Protein AF-A0A6H9KBH9-F1 (afdb_monomer_lite)

Foldseek 3Di:
DPCPDLVNLVVLLVVLVVVVVDPPDDPVNVVVSVVSNVVSVVSSVVVVVVVVVVVVVVVD

Structure (mmCIF, N/CA/C/O backbone):
data_AF-A0A6H9KBH9-F1
#
_entry.id   AF-A0A6H9KBH9-F1
#
loop_
_atom_site.group_PDB
_atom_site.id
_atom_site.type_symbol
_atom_site.label_atom_id
_atom_site.label_alt_id
_atom_site.label_comp_id
_atom_site.label_asym_id
_atom_site.label_entity_id
_atom_site.label_seq_id
_atom_site.pdbx_PDB_ins_code
_atom_site.Cartn_x
_atom_site.Cartn_y
_atom_site.Cartn_z
_atom_site.occupancy
_atom_site.B_iso_or_equiv
_atom_site.auth_seq_id
_atom_site.auth_comp_id
_atom_site.auth_asym_id
_atom_site.auth_atom_id
_atom_site.pdbx_PDB_model_num
ATOM 1 N N . MET A 1 1 ? 4.370 -13.609 10.751 1.00 40.00 1 MET A N 1
ATOM 2 C CA . MET A 1 1 ? 4.179 -13.246 9.328 1.00 40.00 1 MET A CA 1
ATOM 3 C C . MET A 1 1 ? 3.004 -12.269 9.217 1.00 40.00 1 MET A C 1
ATOM 5 O O . MET A 1 1 ? 1.867 -12.714 9.214 1.00 40.00 1 MET A O 1
ATOM 9 N N . LYS A 1 2 ? 3.247 -10.948 9.200 1.00 48.66 2 LYS A N 1
ATOM 10 C CA . LYS A 1 2 ? 2.212 -9.888 9.113 1.00 48.66 2 LYS A CA 1
ATOM 11 C C . LYS A 1 2 ? 1.999 -9.430 7.658 1.00 48.66 2 LYS A C 1
ATOM 13 O O . LYS A 1 2 ? 2.022 -8.248 7.364 1.00 48.66 2 LYS A O 1
ATOM 18 N N . LYS A 1 3 ? 1.799 -10.366 6.725 1.00 53.09 3 LYS A N 1
ATOM 19 C CA . LYS A 1 3 ? 1.838 -10.093 5.271 1.00 53.09 3 LYS A CA 1
ATOM 20 C C . LYS A 1 3 ? 0.803 -9.066 4.761 1.00 53.09 3 LYS A C 1
ATOM 22 O O . LYS A 1 3 ? 0.924 -8.620 3.633 1.00 53.09 3 LYS A O 1
ATOM 27 N N . ASN A 1 4 ? -0.166 -8.677 5.596 1.00 65.75 4 ASN A N 1
ATOM 28 C CA . ASN A 1 4 ? -1.238 -7.736 5.269 1.00 65.75 4 ASN A CA 1
ATOM 29 C C . ASN A 1 4 ? -1.333 -6.535 6.230 1.00 65.75 4 ASN A C 1
ATOM 31 O O . ASN A 1 4 ? -2.347 -5.835 6.184 1.00 65.75 4 ASN A O 1
ATOM 35 N N . SER A 1 5 ? -0.354 -6.288 7.110 1.00 84.94 5 SER A N 1
ATOM 36 C CA . SER A 1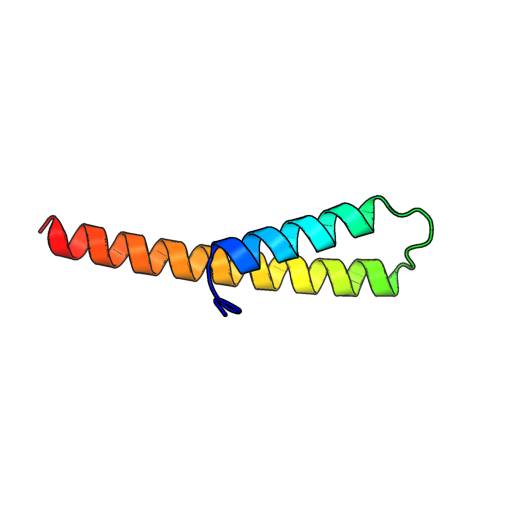 5 ? -0.452 -5.134 8.016 1.00 84.94 5 SER A CA 1
ATOM 37 C C . SER A 1 5 ? -0.311 -3.809 7.266 1.00 84.94 5 SER A C 1
ATOM 39 O O . SER A 1 5 ? 0.175 -3.769 6.132 1.00 84.94 5 SER A O 1
ATOM 41 N N . PHE A 1 6 ? -0.763 -2.726 7.898 1.00 87.38 6 PHE A N 1
ATOM 42 C CA . PHE A 1 6 ? -0.596 -1.372 7.376 1.00 87.38 6 PHE A CA 1
ATOM 43 C C . PHE A 1 6 ? 0.877 -1.091 7.053 1.00 87.38 6 PHE A C 1
ATOM 45 O O . PHE A 1 6 ? 1.194 -0.632 5.961 1.00 87.38 6 PHE A O 1
ATOM 52 N N . GLU A 1 7 ? 1.786 -1.471 7.953 1.00 89.69 7 GLU A N 1
ATOM 53 C CA . GLU A 1 7 ? 3.225 -1.269 7.781 1.00 89.69 7 GLU A CA 1
ATOM 54 C C . GLU A 1 7 ? 3.769 -2.023 6.565 1.00 89.69 7 GLU A C 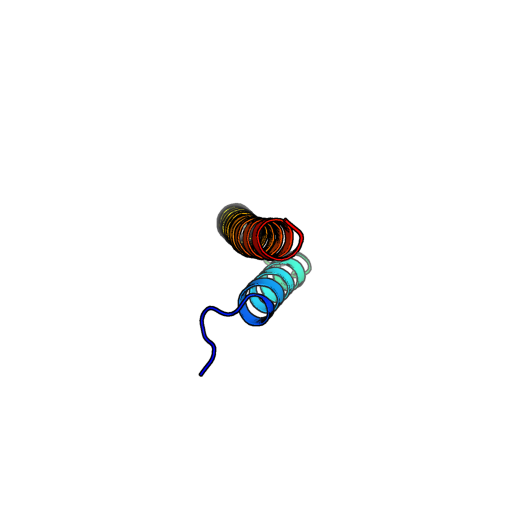1
ATOM 56 O O . GLU A 1 7 ? 4.519 -1.445 5.786 1.00 89.69 7 GLU A O 1
ATOM 61 N N . SER A 1 8 ? 3.342 -3.272 6.340 1.00 89.25 8 SER A N 1
ATOM 62 C CA . SER A 1 8 ? 3.749 -4.026 5.147 1.00 89.25 8 SER A CA 1
ATOM 63 C C . SER A 1 8 ? 3.222 -3.409 3.851 1.00 89.25 8 SER A C 1
ATOM 65 O O . SER A 1 8 ? 3.928 -3.412 2.849 1.00 89.25 8 SER A O 1
ATOM 67 N N . LYS A 1 9 ? 2.012 -2.835 3.852 1.00 90.00 9 LYS A N 1
ATOM 68 C CA . LYS A 1 9 ? 1.492 -2.119 2.674 1.00 90.00 9 LYS A CA 1
ATOM 69 C C . LYS A 1 9 ? 2.278 -0.840 2.398 1.00 90.00 9 LYS A C 1
ATOM 71 O O . LYS A 1 9 ? 2.583 -0.552 1.245 1.00 90.00 9 LYS A O 1
ATOM 76 N N . VAL A 1 10 ? 2.636 -0.101 3.447 1.00 91.19 10 VAL A N 1
ATOM 77 C CA . VAL A 1 10 ? 3.491 1.090 3.343 1.00 91.19 10 VAL A CA 1
ATOM 78 C C . VAL A 1 10 ? 4.882 0.724 2.825 1.00 91.19 10 VAL A C 1
ATOM 80 O O . VAL A 1 10 ? 5.416 1.436 1.979 1.00 91.19 10 VAL A O 1
ATOM 83 N N . GLU A 1 11 ? 5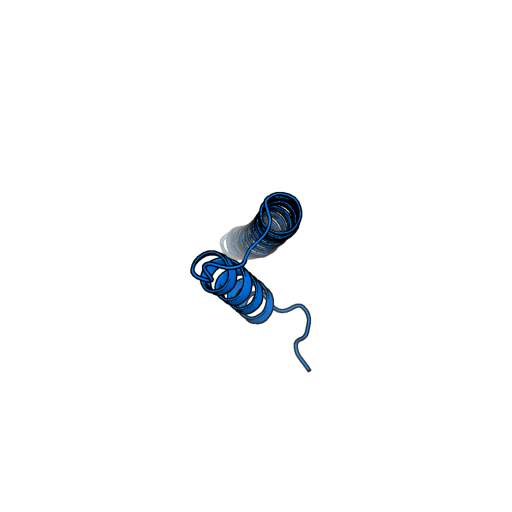.453 -0.389 3.280 1.00 92.44 11 GLU A N 1
ATOM 84 C CA . GLU A 1 11 ? 6.725 -0.910 2.771 1.00 92.44 11 GLU A CA 1
ATOM 85 C C . GLU A 1 11 ? 6.632 -1.252 1.279 1.00 92.44 11 GLU A C 1
ATOM 87 O O . GLU A 1 11 ? 7.433 -0.758 0.494 1.00 92.44 11 GLU A O 1
ATOM 92 N N . SER A 1 12 ? 5.573 -1.944 0.848 1.00 90.94 12 SER A N 1
ATOM 93 C CA . SER A 1 12 ? 5.351 -2.220 -0.577 1.00 90.94 12 SER A CA 1
ATOM 94 C C . SER A 1 12 ? 5.150 -0.969 -1.437 1.00 90.94 12 SER A C 1
ATOM 96 O O . SER A 1 12 ? 5.516 -0.977 -2.610 1.00 90.94 12 SER A O 1
ATOM 98 N N . ILE A 1 13 ? 4.580 0.112 -0.893 1.00 91.31 13 ILE A N 1
ATOM 99 C CA . ILE A 1 13 ? 4.502 1.399 -1.604 1.00 91.31 13 ILE A CA 1
ATOM 100 C C . ILE A 1 13 ? 5.903 1.995 -1.774 1.00 91.31 13 ILE A C 1
ATOM 102 O O . ILE A 1 13 ? 6.214 2.487 -2.856 1.00 91.31 13 ILE A O 1
ATOM 106 N N . LYS A 1 14 ? 6.757 1.929 -0.745 1.00 91.38 14 LYS A N 1
ATOM 107 C CA . LYS A 1 14 ? 8.147 2.405 -0.834 1.00 91.38 14 LYS A CA 1
ATOM 108 C C . LYS A 1 14 ? 8.935 1.632 -1.886 1.00 91.38 14 LYS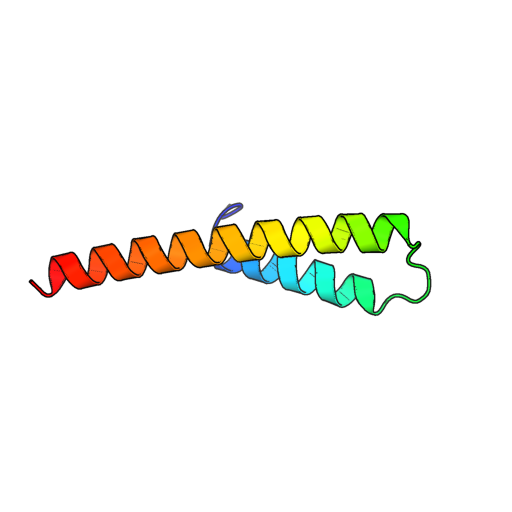 A C 1
ATOM 110 O O . LYS A 1 14 ? 9.536 2.264 -2.742 1.00 91.38 14 LYS A O 1
ATOM 115 N N . GLU A 1 15 ? 8.809 0.305 -1.910 1.00 91.25 15 GLU A N 1
ATOM 116 C CA . GLU A 1 15 ? 9.451 -0.534 -2.931 1.00 91.25 15 GLU A CA 1
ATOM 117 C C . GLU A 1 15 ? 9.000 -0.167 -4.358 1.00 91.25 15 GLU A C 1
ATOM 119 O O . GLU A 1 15 ? 9.779 -0.240 -5.304 1.00 91.25 15 GLU A O 1
ATOM 124 N N . ILE A 1 16 ? 7.730 0.216 -4.543 1.00 90.62 16 ILE A N 1
ATOM 125 C CA . ILE A 1 16 ? 7.210 0.680 -5.839 1.00 90.62 16 ILE A CA 1
ATOM 126 C C . ILE A 1 16 ? 7.825 2.029 -6.227 1.00 90.62 16 ILE A C 1
ATOM 128 O O . ILE A 1 16 ? 8.164 2.227 -7.390 1.00 90.62 16 ILE A O 1
ATOM 132 N N . VAL A 1 17 ? 7.966 2.946 -5.269 1.00 89.50 17 VAL A N 1
ATOM 133 C CA . VAL A 1 17 ? 8.578 4.262 -5.502 1.00 89.50 17 VAL A CA 1
ATOM 134 C C . VAL A 1 17 ? 10.066 4.127 -5.815 1.00 89.50 17 VAL A C 1
ATOM 136 O O . VAL A 1 17 ? 10.524 4.755 -6.761 1.00 89.50 17 VAL A O 1
ATOM 139 N N . GLU A 1 18 ? 10.797 3.266 -5.105 1.00 89.06 18 GLU A N 1
ATOM 140 C CA . GLU A 1 18 ? 12.211 2.985 -5.393 1.00 89.06 18 GLU A CA 1
ATOM 141 C C . GLU A 1 18 ? 12.401 2.433 -6.809 1.00 89.06 18 GLU A C 1
ATOM 143 O O . GLU A 1 18 ? 13.335 2.816 -7.505 1.00 89.06 18 GLU A O 1
ATOM 148 N N . LYS A 1 19 ? 11.475 1.595 -7.291 1.00 85.31 19 LYS A N 1
ATOM 149 C CA . LYS A 1 19 ? 11.519 1.115 -8.679 1.00 85.31 19 LYS A CA 1
ATOM 150 C C . LYS A 1 19 ? 11.383 2.243 -9.690 1.00 85.31 19 LYS A C 1
ATOM 152 O O . LYS A 1 19 ? 12.014 2.157 -10.731 1.00 85.31 19 LYS A O 1
ATOM 157 N N . PHE A 1 20 ? 10.609 3.291 -9.401 1.00 84.12 20 PHE A N 1
ATOM 158 C CA . PHE A 1 20 ? 10.476 4.444 -10.299 1.00 84.12 20 PHE A CA 1
ATOM 159 C C . PHE A 1 20 ? 11.756 5.271 -10.454 1.00 84.12 20 PHE A C 1
ATOM 161 O O . PHE A 1 20 ? 11.839 6.062 -11.392 1.00 84.12 20 PHE A O 1
ATOM 168 N N . GLU A 1 21 ? 12.740 5.095 -9.573 1.00 81.69 21 GLU A N 1
ATOM 169 C CA . GLU A 1 21 ? 14.061 5.715 -9.711 1.00 81.69 21 GLU A CA 1
ATOM 170 C C . GLU A 1 21 ? 14.990 4.910 -10.638 1.00 81.69 21 GLU A C 1
ATOM 172 O O . GLU A 1 21 ? 16.032 5.417 -11.063 1.00 81.69 21 GLU A O 1
ATOM 177 N N . ASP A 1 22 ? 14.608 3.680 -10.993 1.00 80.94 22 ASP A N 1
ATOM 178 C CA . ASP A 1 22 ? 15.360 2.837 -11.912 1.00 80.94 22 ASP A CA 1
ATOM 179 C C . ASP A 1 22 ? 15.179 3.304 -13.365 1.00 80.94 22 ASP A C 1
ATOM 181 O O . ASP A 1 22 ? 14.068 3.518 -13.859 1.00 80.94 22 ASP A O 1
ATOM 185 N N . SER A 1 23 ? 16.302 3.502 -14.055 1.00 68.88 23 SER A N 1
ATOM 186 C CA . SER A 1 23 ? 16.337 4.112 -15.390 1.00 68.88 23 SER A CA 1
ATOM 187 C C . SER A 1 23 ? 15.917 3.155 -16.513 1.00 68.88 23 SER A C 1
ATOM 189 O O . SER A 1 23 ? 15.727 3.613 -17.640 1.00 68.88 23 SER A O 1
ATOM 191 N N . ASP A 1 24 ? 15.772 1.857 -16.222 1.00 82.25 24 ASP A N 1
ATOM 192 C CA . ASP A 1 24 ? 15.423 0.810 -17.193 1.00 82.25 24 ASP A CA 1
ATOM 193 C C . ASP A 1 24 ? 13.924 0.451 -17.203 1.00 82.25 24 ASP A C 1
ATOM 195 O O . ASP A 1 24 ? 13.500 -0.434 -17.950 1.00 82.25 24 ASP A O 1
ATOM 199 N N . LEU A 1 25 ? 13.086 1.139 -16.416 1.00 83.75 25 LEU A N 1
ATOM 200 C CA . LEU A 1 25 ? 11.650 0.867 -16.399 1.00 83.75 25 LEU A CA 1
ATOM 201 C C . LEU A 1 25 ? 10.978 1.187 -17.736 1.00 83.75 25 LEU A C 1
ATOM 203 O O . LEU A 1 25 ? 10.977 2.321 -18.227 1.00 83.75 25 LEU A O 1
ATOM 207 N N . THR A 1 26 ? 10.283 0.191 -18.274 1.00 89.19 26 THR A N 1
ATOM 208 C CA . THR A 1 26 ? 9.425 0.387 -19.441 1.00 89.19 26 THR A CA 1
ATOM 209 C C . THR A 1 26 ? 8.135 1.134 -19.081 1.00 89.19 26 THR A C 1
ATOM 211 O O . THR A 1 26 ? 7.690 1.156 -17.932 1.00 89.19 26 THR A O 1
ATOM 214 N N . LEU A 1 27 ? 7.480 1.739 -20.081 1.00 85.88 27 LEU A N 1
ATOM 215 C CA . LEU A 1 27 ? 6.186 2.416 -19.894 1.00 85.88 27 LEU A CA 1
ATOM 216 C C . LEU A 1 27 ? 5.091 1.477 -19.363 1.00 85.88 27 LEU A C 1
ATOM 218 O O . LEU A 1 27 ? 4.245 1.908 -18.576 1.00 85.88 27 LEU A O 1
ATOM 222 N N . ASP A 1 28 ? 5.111 0.207 -19.768 1.00 88.94 28 ASP A N 1
ATOM 223 C CA . ASP A 1 28 ? 4.167 -0.798 -19.280 1.00 88.94 28 ASP A CA 1
ATOM 224 C C . ASP A 1 28 ? 4.412 -1.122 -17.801 1.00 88.94 28 ASP A C 1
ATOM 226 O O . ASP A 1 28 ? 3.475 -1.104 -17.000 1.00 88.94 28 ASP A O 1
ATOM 230 N N . GLU A 1 29 ? 5.672 -1.309 -17.399 1.00 87.94 29 GLU A N 1
ATOM 231 C CA . GLU A 1 29 ? 6.025 -1.538 -15.995 1.00 87.94 29 GLU A CA 1
ATOM 232 C C . GLU A 1 29 ? 5.736 -0.315 -15.124 1.00 87.94 29 GLU A C 1
ATOM 234 O O . GLU A 1 29 ? 5.270 -0.460 -13.992 1.00 87.94 29 GLU A O 1
ATOM 239 N N . LEU A 1 30 ? 5.950 0.898 -15.644 1.00 88.06 30 LEU A N 1
ATOM 240 C CA . LEU A 1 30 ? 5.550 2.138 -14.979 1.00 88.06 30 LEU A CA 1
ATOM 241 C C . LEU A 1 30 ? 4.046 2.130 -14.677 1.00 88.06 30 LEU A C 1
ATOM 243 O O . LEU A 1 30 ? 3.629 2.410 -13.550 1.00 88.06 30 LEU A O 1
ATOM 247 N N . LEU A 1 31 ? 3.228 1.762 -15.666 1.00 89.81 31 LEU A N 1
ATOM 248 C CA . LEU A 1 31 ? 1.776 1.714 -15.531 1.00 89.81 31 LEU A CA 1
ATOM 249 C C . LEU A 1 31 ? 1.315 0.625 -14.549 1.00 89.81 31 LEU A C 1
ATOM 251 O O . LEU A 1 31 ? 0.389 0.860 -13.764 1.00 89.81 31 LEU A O 1
ATOM 255 N N . GLU A 1 32 ? 1.939 -0.554 -14.565 1.00 91.44 32 GLU A N 1
ATOM 256 C CA . GLU A 1 32 ? 1.642 -1.631 -13.613 1.00 91.44 32 GLU A CA 1
ATOM 257 C C . GLU A 1 32 ? 2.002 -1.247 -12.175 1.00 91.44 32 GLU A C 1
ATOM 259 O O . GLU A 1 32 ? 1.165 -1.363 -11.271 1.00 91.44 32 GLU A O 1
ATOM 264 N N . ASN A 1 33 ? 3.212 -0.727 -11.963 1.00 90.00 33 ASN A N 1
ATOM 265 C CA . ASN A 1 33 ? 3.676 -0.256 -10.659 1.00 90.00 33 ASN A CA 1
ATOM 266 C C . ASN A 1 33 ? 2.784 0.876 -10.131 1.00 90.00 33 ASN A C 1
ATOM 268 O O . ASN A 1 33 ? 2.387 0.860 -8.965 1.00 90.00 33 ASN A O 1
ATOM 272 N N . TYR A 1 34 ? 2.365 1.800 -11.000 1.00 90.31 34 TYR A N 1
ATOM 273 C CA . TYR A 1 34 ? 1.451 2.881 -10.637 1.00 90.31 34 TYR A CA 1
ATOM 274 C C . TYR A 1 34 ? 0.080 2.360 -10.188 1.00 90.31 34 TYR A C 1
ATOM 276 O O . TYR A 1 34 ? -0.411 2.730 -9.118 1.00 90.31 34 TYR A O 1
ATOM 284 N N . LYS A 1 35 ? -0.533 1.448 -10.958 1.00 93.06 35 LYS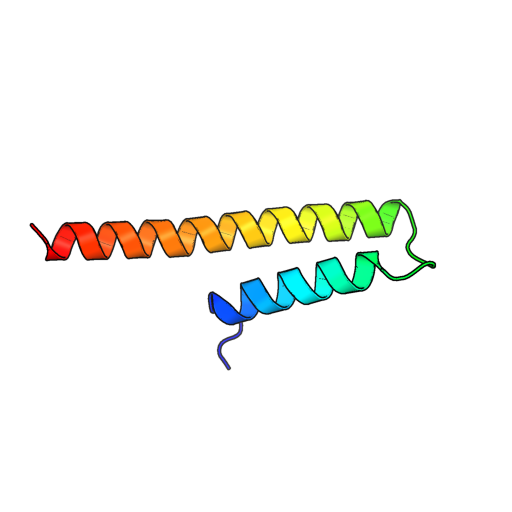 A N 1
ATOM 285 C CA . LYS A 1 35 ? -1.812 0.816 -10.585 1.00 93.06 35 LYS A CA 1
ATOM 286 C C . LYS A 1 35 ? -1.712 0.107 -9.237 1.00 93.06 35 LYS A C 1
ATOM 288 O O . LYS A 1 35 ? -2.607 0.244 -8.401 1.00 93.06 35 LYS A O 1
ATOM 293 N N . LYS A 1 36 ? -0.616 -0.622 -9.017 1.00 91.81 36 LYS A N 1
ATOM 294 C CA . LYS A 1 36 ? -0.356 -1.323 -7.759 1.00 91.81 36 LYS A CA 1
ATOM 295 C C . LYS A 1 36 ? -0.212 -0.346 -6.590 1.00 91.81 36 LYS A C 1
ATOM 297 O O . LYS A 1 36 ? -0.840 -0.557 -5.555 1.00 91.81 36 LYS A O 1
ATOM 302 N N . GLY A 1 37 ? 0.527 0.748 -6.774 1.00 92.00 37 GLY A N 1
ATOM 303 C CA . GLY A 1 37 ? 0.685 1.801 -5.769 1.00 92.00 37 GLY A CA 1
ATOM 304 C C . GLY A 1 37 ? -0.651 2.432 -5.370 1.00 92.00 37 GLY A C 1
ATOM 305 O O . GLY A 1 37 ? -0.963 2.520 -4.184 1.00 92.00 37 GLY A O 1
ATOM 306 N N . ILE A 1 38 ? -1.494 2.779 -6.349 1.00 93.50 38 ILE A N 1
ATOM 307 C CA . ILE A 1 38 ? -2.840 3.324 -6.095 1.00 93.50 38 ILE A CA 1
ATOM 308 C C . ILE A 1 38 ? -3.724 2.331 -5.331 1.00 93.50 38 ILE A C 1
ATOM 310 O O . ILE A 1 38 ? -4.467 2.740 -4.436 1.00 93.50 38 ILE A O 1
ATOM 314 N N . SER A 1 39 ? -3.655 1.037 -5.656 1.00 94.00 39 SER A N 1
ATOM 315 C CA . SER A 1 39 ? -4.401 0.007 -4.923 1.00 94.00 39 SER A CA 1
ATOM 316 C C . SER A 1 39 ? -3.971 -0.057 -3.457 1.00 94.00 39 SER A C 1
ATOM 318 O O . SER A 1 39 ? -4.818 0.009 -2.568 1.00 94.00 39 SER A O 1
ATOM 320 N N . LEU A 1 40 ? -2.662 -0.095 -3.199 1.00 93.38 40 LEU A N 1
ATOM 321 C CA . LEU A 1 40 ? -2.121 -0.146 -1.839 1.00 93.38 40 LEU A CA 1
ATOM 322 C C . LEU A 1 40 ? -2.498 1.098 -1.025 1.00 93.38 40 LEU A C 1
ATOM 324 O O . LEU A 1 40 ? -2.887 0.975 0.134 1.00 93.38 40 LEU A O 1
ATOM 328 N N . ILE A 1 41 ? -2.456 2.289 -1.634 1.00 92.56 41 ILE A N 1
ATOM 329 C CA . ILE A 1 41 ? -2.877 3.538 -0.981 1.00 92.56 41 ILE A CA 1
ATOM 330 C C . ILE A 1 41 ? -4.358 3.477 -0.582 1.00 92.56 41 ILE A C 1
ATOM 332 O O . ILE A 1 41 ? -4.714 3.876 0.527 1.00 92.56 41 ILE A O 1
ATOM 336 N N . LYS A 1 42 ? -5.233 2.961 -1.454 1.00 94.12 42 LYS A N 1
ATOM 337 C CA . LYS A 1 42 ? -6.660 2.790 -1.131 1.00 94.12 42 LYS A CA 1
ATOM 338 C C . LYS A 1 42 ? -6.866 1.845 0.047 1.00 94.12 42 LYS A C 1
ATOM 340 O O . LYS A 1 42 ? -7.658 2.150 0.934 1.00 94.12 42 LYS A O 1
ATOM 345 N N . GLU A 1 43 ? -6.141 0.734 0.082 1.00 91.94 43 GLU A N 1
ATOM 346 C CA . GLU A 1 43 ? -6.216 -0.204 1.201 1.00 91.94 43 GLU A CA 1
ATOM 347 C C . GLU A 1 43 ? -5.721 0.423 2.511 1.00 91.94 43 GLU A C 1
ATOM 349 O O . GLU A 1 43 ? -6.357 0.246 3.546 1.00 91.94 43 GLU A O 1
ATOM 354 N N . CYS A 1 44 ? -4.628 1.192 2.477 1.00 93.00 44 CYS A N 1
ATOM 355 C CA . CYS A 1 44 ? -4.135 1.923 3.646 1.00 93.00 44 CYS A CA 1
ATOM 356 C C . CYS A 1 44 ? -5.178 2.908 4.183 1.00 93.00 44 CYS A C 1
ATOM 358 O O . CYS A 1 44 ? -5.448 2.906 5.382 1.00 93.00 44 CYS A O 1
ATOM 360 N N . ASN A 1 45 ? -5.807 3.694 3.305 1.00 93.06 45 ASN A N 1
ATOM 361 C CA . ASN A 1 45 ? -6.878 4.612 3.701 1.00 93.06 45 ASN A CA 1
ATOM 362 C C . ASN A 1 45 ? -8.072 3.873 4.316 1.00 93.06 45 ASN A C 1
ATOM 364 O O . ASN A 1 45 ? -8.624 4.333 5.308 1.00 93.06 45 ASN A O 1
ATOM 368 N N . SER A 1 46 ? -8.444 2.707 3.779 1.00 93.06 46 SER A N 1
ATOM 369 C CA . SER A 1 46 ? -9.521 1.895 4.356 1.00 93.06 46 SER A CA 1
ATOM 370 C C . SER A 1 46 ? -9.183 1.380 5.756 1.00 93.06 46 SER A C 1
ATOM 372 O O . SER A 1 46 ? -10.065 1.321 6.607 1.00 93.06 46 SER A O 1
ATOM 374 N N . ILE A 1 47 ? -7.924 1.003 6.004 1.00 91.38 47 ILE A N 1
ATOM 375 C CA . ILE A 1 47 ? -7.474 0.565 7.332 1.00 91.38 47 ILE A CA 1
ATOM 376 C C . ILE A 1 47 ? -7.536 1.727 8.323 1.00 91.38 47 ILE A C 1
ATOM 378 O O . ILE A 1 47 ? -8.022 1.541 9.435 1.00 91.38 47 ILE A O 1
ATOM 382 N N . LEU A 1 48 ? -7.058 2.907 7.915 1.00 92.81 48 LEU A N 1
ATOM 383 C CA . LEU A 1 48 ? -7.080 4.107 8.748 1.00 92.81 48 LEU A CA 1
ATOM 384 C C . LEU A 1 48 ? -8.512 4.540 9.067 1.00 92.81 48 LEU A C 1
ATOM 386 O O . LEU A 1 48 ? -8.810 4.755 10.233 1.00 92.81 48 LEU A O 1
ATOM 390 N N . GLY A 1 49 ? -9.407 4.566 8.076 1.00 94.06 49 GLY A N 1
ATOM 391 C CA . GLY A 1 49 ? -10.813 4.917 8.293 1.00 94.06 49 GLY A CA 1
ATOM 392 C C . GLY A 1 49 ? -11.527 3.954 9.245 1.00 94.06 49 GLY A C 1
ATOM 393 O O . GLY A 1 49 ? -12.206 4.391 10.162 1.00 94.06 49 GLY A O 1
ATOM 394 N N . ASN A 1 50 ? -11.305 2.643 9.105 1.00 92.25 50 ASN A N 1
ATOM 395 C CA . ASN A 1 50 ? -11.866 1.658 10.038 1.00 92.25 50 ASN A CA 1
ATOM 396 C C . ASN A 1 50 ? -11.287 1.790 11.460 1.00 92.25 50 ASN A C 1
ATOM 398 O O . ASN A 1 50 ? -11.921 1.404 12.437 1.00 92.25 50 ASN A O 1
ATOM 402 N N . PHE A 1 51 ? -10.049 2.268 11.591 1.00 93.00 51 PHE A N 1
ATOM 403 C CA . PHE A 1 51 ? -9.446 2.523 12.896 1.00 93.00 51 PHE A CA 1
ATOM 404 C C . PHE A 1 51 ? -9.993 3.808 13.530 1.00 93.00 51 PHE A C 1
ATOM 406 O O . PHE A 1 51 ? -10.262 3.821 14.725 1.00 93.00 51 PHE A O 1
ATOM 413 N N . GLU A 1 52 ? -10.195 4.854 12.730 1.00 93.81 52 GLU A N 1
ATOM 414 C CA . GLU A 1 52 ? -10.829 6.109 13.142 1.00 93.81 52 GLU A CA 1
ATOM 415 C C . GLU A 1 52 ? -12.271 5.877 13.614 1.00 93.81 52 GLU A C 1
ATOM 417 O O . GLU A 1 52 ? -12.620 6.310 14.706 1.00 93.81 52 GLU A O 1
ATOM 422 N N . GLU A 1 53 ? -13.059 5.087 12.876 1.00 94.94 53 GLU A N 1
ATOM 423 C CA . GLU A 1 53 ? -14.425 4.706 13.266 1.00 94.94 53 GLU A CA 1
ATOM 424 C C . GLU A 1 53 ? -14.456 4.002 14.632 1.00 94.94 53 GLU A C 1
ATOM 426 O O . GLU A 1 53 ? -15.236 4.369 15.507 1.00 94.94 53 GLU A O 1
ATOM 431 N N . GLN A 1 54 ? -13.541 3.054 14.864 1.00 93.75 54 GLN A N 1
ATOM 432 C CA . GLN A 1 54 ? -13.426 2.376 16.160 1.00 93.75 54 GLN A CA 1
ATOM 433 C C . GLN A 1 54 ? -13.046 3.330 17.299 1.00 93.75 54 GLN A C 1
ATOM 435 O O . GLN A 1 54 ? -13.494 3.137 18.428 1.00 93.75 54 GLN A O 1
ATOM 440 N N . ILE A 1 55 ? -12.206 4.338 17.037 1.00 95.31 55 ILE A N 1
ATOM 441 C CA . ILE A 1 55 ? -11.876 5.362 18.038 1.00 95.31 55 ILE A CA 1
ATOM 442 C C . ILE A 1 55 ? -13.116 6.201 18.350 1.00 95.31 55 ILE A C 1
ATOM 444 O O . ILE A 1 55 ? -13.449 6.359 19.522 1.00 95.31 55 ILE A O 1
ATOM 448 N N . GLU A 1 56 ? -13.832 6.673 17.328 1.00 95.00 56 GLU A N 1
ATOM 449 C CA . GLU A 1 56 ? -15.052 7.465 17.512 1.00 95.00 56 GLU A CA 1
ATOM 450 C C . GLU A 1 56 ? -16.140 6.707 18.290 1.00 95.00 56 GLU A C 1
ATOM 452 O O . GLU A 1 56 ? -16.876 7.309 19.073 1.00 95.00 56 GLU A O 1
ATOM 457 N N . GLU A 1 57 ? -16.258 5.389 18.098 1.00 94.31 57 GLU A N 1
ATOM 458 C CA . GLU A 1 57 ? -17.176 4.546 18.873 1.00 94.31 57 GLU A CA 1
ATOM 459 C C . GLU A 1 57 ? -16.794 4.454 20.357 1.00 94.31 57 GLU A C 1
ATOM 461 O O . GLU A 1 57 ? -17.682 4.376 21.203 1.00 94.31 57 GLU A O 1
ATOM 466 N N . LEU A 1 58 ? -15.498 4.467 20.683 1.00 93.19 58 LEU A N 1
ATOM 467 C CA . LEU A 1 58 ? -15.003 4.413 22.064 1.00 93.19 58 LEU A CA 1
ATOM 468 C C . LEU A 1 58 ? -15.063 5.769 22.780 1.00 93.19 58 LEU A C 1
ATOM 470 O O . LEU A 1 58 ? -15.090 5.804 24.010 1.00 93.19 58 LEU A O 1
ATOM 474 N N . GLU A 1 59 ? -15.042 6.872 22.032 1.00 84.62 59 GLU A N 1
ATOM 475 C CA . GLU A 1 59 ? -15.148 8.234 22.571 1.00 84.62 59 GLU A CA 1
ATOM 476 C C . GLU A 1 59 ? -16.603 8.690 22.810 1.00 84.62 59 GLU A C 1
ATOM 478 O O . GLU A 1 59 ? -16.816 9.727 23.446 1.00 84.62 59 GLU A O 1
ATOM 483 N N . LYS A 1 60 ? -17.596 7.928 22.329 1.00 67.31 60 LYS A N 1
ATOM 484 C CA . LYS A 1 60 ? -19.035 8.142 22.574 1.00 6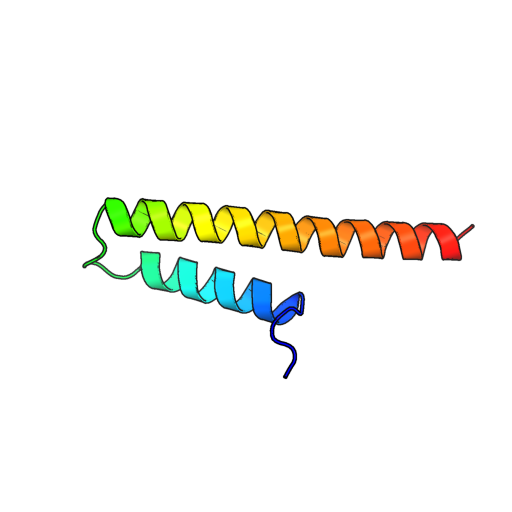7.31 60 LYS A CA 1
ATOM 485 C C . LYS A 1 60 ? -19.520 7.553 23.897 1.00 67.31 60 LYS A C 1
ATOM 487 O O . LYS A 1 60 ? -20.395 8.210 24.510 1.00 67.31 60 LYS A O 1
#

Radius of gyration: 15.18 Å; chains: 1; bounding box: 35×22×42 Å

pLDDT: mean 87.1, std 11.04, range [40.0, 95.31]

Sequence (60 aa):
MKKNSFESKVESIKEIVEKFEDSDLTLDELLENYKKGISLIKECNSILGNFEEQIEELEK

Secondary structure (DSSP, 8-state):
--TTSHHHHHHHHHHHHHHHT-TT--HHHHHHHHHHHHHHHHHHHHHHHHHHHHHHHHH-